Protein AF-A0AAJ2R2U8-F1 (afdb_monomer)

Secondary structure (DSSP, 8-state):
--TTTTSTTTSPPPSEEEEEE--EEEE--B-SSSS-PBPP--SEEEPP-GGGTGGGHHHHGGG-SEEEEEEESSHHHHTSSSSPP--EEEE---SS--SS-EE--TTHHHHHHHHHHH-S-SEEEEEE---TT-----SPP-

Solvent-accessible surface area (backbone atoms only — not comparable to full-atom values): 8022 Å² total; per-residue (Å²): 125,72,77,44,36,56,41,81,75,49,8,36,56,62,61,36,40,26,35,33,38,37,45,77,59,51,66,57,44,71,58,78,80,86,69,67,45,67,45,91,63,76,16,29,26,34,47,52,55,59,83,77,26,51,93,32,29,80,59,41,51,71,43,30,53,34,38,29,28,48,40,61,65,45,70,68,36,49,60,65,28,81,66,67,76,80,91,29,31,41,25,32,29,86,81,84,57,35,60,20,43,44,73,45,62,68,68,53,58,62,52,43,48,55,49,36,75,78,39,96,58,58,53,52,80,47,77,47,80,78,64,80,94,56,86,70,69,11,45,66,87,128

Nearest PDB structures (foldseek):
  7uma-assembly1_A  TM=8.648E-01  e=1.720E-14  Salmonella enterica subsp. enterica serovar Typhimurium

pLDDT: mean 88.62, std 12.3, range [35.59, 97.94]

Foldseek 3Di:
DAPCCQPFLFDAPDFAKWKWFQDEPEAFDQPPPPPLDTPQDAHKYFYDADPRCVVSRVVSLQQPGMKHAIDHPDPCSQPVYVVGDGDEIEGAHPPQEASHHHHDHPVVSVVSNVVCVVDPDRIDMDGDDDDPPDHDRNDDDD

Mean predicted aligned error: 5.0 Å

Organism: Delftia acidovorans (NCBI:txid80866)

Structure (mmCIF, N/CA/C/O backbone):
data_AF-A0AAJ2R2U8-F1
#
_entry.id   AF-A0AAJ2R2U8-F1
#
loop_
_atom_site.group_PDB
_atom_site.id
_atom_site.type_symbol
_atom_site.label_atom_id
_atom_site.label_alt_id
_atom_site.label_comp_id
_atom_site.label_asym_id
_atom_site.label_entity_id
_atom_site.label_seq_id
_atom_site.pdbx_PDB_ins_code
_atom_site.Cartn_x
_atom_site.Cartn_y
_atom_site.Cartn_z
_atom_site.occupancy
_atom_site.B_iso_or_equiv
_atom_site.auth_seq_id
_atom_site.auth_comp_id
_atom_site.auth_asym_id
_atom_site.auth_atom_id
_atom_site.pdbx_PDB_model_num
ATOM 1 N N . MET A 1 1 ? 1.611 -5.533 23.866 1.00 58.09 1 MET A N 1
ATOM 2 C CA . MET A 1 1 ? 2.020 -4.798 22.654 1.00 58.09 1 MET A CA 1
ATOM 3 C C . MET A 1 1 ? 3.210 -5.522 22.052 1.00 58.09 1 MET A C 1
ATOM 5 O O . MET A 1 1 ? 4.036 -5.972 22.840 1.00 58.09 1 MET A O 1
ATOM 9 N N . PRO A 1 2 ? 3.290 -5.696 20.724 1.00 65.38 2 PRO A N 1
ATOM 10 C CA . PRO A 1 2 ? 4.451 -6.325 20.105 1.00 65.38 2 PRO A CA 1
ATOM 11 C C . PRO A 1 2 ? 5.710 -5.541 20.437 1.00 65.38 2 PRO A C 1
ATOM 13 O O . PRO A 1 2 ? 5.714 -4.305 20.384 1.00 65.38 2 PRO A O 1
ATOM 16 N N . GLU A 1 3 ? 6.779 -6.265 20.737 1.00 68.06 3 GLU A N 1
ATOM 17 C CA . GLU A 1 3 ? 8.106 -5.679 20.850 1.00 68.06 3 GLU A CA 1
ATOM 18 C C . GLU A 1 3 ? 8.450 -4.954 19.536 1.00 68.06 3 GLU A C 1
ATOM 20 O O . GLU A 1 3 ? 8.083 -5.380 18.438 1.00 68.06 3 GLU A O 1
ATOM 25 N N . ASN A 1 4 ? 9.118 -3.808 19.649 1.00 79.38 4 ASN A N 1
ATOM 26 C CA . ASN A 1 4 ? 9.665 -3.038 18.529 1.00 79.38 4 ASN A CA 1
ATOM 27 C C . ASN A 1 4 ? 8.663 -2.368 17.568 1.00 79.38 4 ASN A C 1
ATOM 29 O O . ASN A 1 4 ? 9.104 -1.745 16.603 1.00 79.38 4 ASN A O 1
ATOM 33 N N . GLN A 1 5 ? 7.345 -2.370 17.824 1.00 83.19 5 GLN A N 1
ATOM 34 C CA . GLN A 1 5 ? 6.382 -1.665 16.951 1.00 83.19 5 GLN A CA 1
ATOM 35 C C . GLN A 1 5 ? 6.650 -0.151 16.812 1.00 83.19 5 GLN A C 1
ATOM 37 O O . GLN A 1 5 ? 6.202 0.470 15.852 1.00 83.19 5 GLN A O 1
ATOM 42 N N . CYS A 1 6 ? 7.398 0.457 17.737 1.00 88.38 6 CYS A N 1
ATOM 43 C CA . CYS A 1 6 ? 7.807 1.862 17.656 1.00 88.38 6 CYS A CA 1
ATOM 44 C C . CYS A 1 6 ? 9.257 2.071 17.206 1.00 88.38 6 CYS A C 1
ATOM 46 O O . CYS A 1 6 ? 9.687 3.212 17.066 1.00 88.38 6 CYS A O 1
ATOM 48 N N . ILE A 1 7 ? 9.993 0.998 16.914 1.00 85.56 7 ILE A N 1
ATOM 49 C CA . ILE A 1 7 ? 11.350 1.085 16.380 1.00 85.56 7 ILE A CA 1
ATOM 50 C C . ILE A 1 7 ? 11.267 1.117 14.857 1.00 85.56 7 ILE A C 1
ATOM 52 O O . ILE A 1 7 ? 10.665 0.250 14.214 1.00 85.56 7 ILE A O 1
ATOM 56 N N . LYS A 1 8 ? 11.863 2.154 14.270 1.00 81.44 8 LYS A N 1
ATOM 57 C CA . LYS A 1 8 ? 11.941 2.302 12.820 1.00 81.44 8 LYS A CA 1
ATOM 58 C C . LYS A 1 8 ? 12.658 1.089 12.214 1.00 81.44 8 LYS A C 1
ATOM 60 O O . LYS A 1 8 ? 13.633 0.592 12.767 1.00 81.44 8 LYS A O 1
ATOM 65 N N . ASP A 1 9 ? 12.124 0.599 11.101 1.00 78.50 9 ASP A N 1
ATOM 66 C CA . ASP A 1 9 ? 12.682 -0.502 10.312 1.00 78.50 9 ASP A CA 1
ATOM 67 C C . ASP A 1 9 ? 12.913 -1.835 11.057 1.00 78.50 9 ASP A C 1
ATOM 69 O O . ASP A 1 9 ? 13.541 -2.725 10.507 1.00 78.50 9 ASP A O 1
ATOM 73 N N . SER A 1 10 ? 12.395 -2.019 12.280 1.00 75.50 10 SER A N 1
ATOM 74 C CA . SER A 1 10 ? 12.725 -3.197 13.117 1.00 75.50 10 SER A CA 1
AT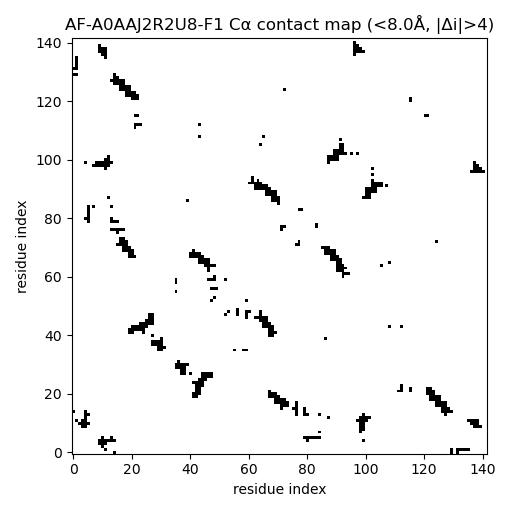OM 75 C C . SER A 1 10 ? 11.511 -3.951 13.659 1.00 75.50 10 SER A C 1
ATOM 77 O O . SER A 1 10 ? 11.652 -4.914 14.410 1.00 75.50 10 SER A O 1
ATOM 79 N N . GLY A 1 11 ? 10.301 -3.509 13.323 1.00 78.81 11 GLY A N 1
ATOM 80 C CA . GLY A 1 11 ? 9.097 -4.042 13.936 1.00 78.81 11 GLY A CA 1
ATOM 81 C C . GLY A 1 11 ? 7.861 -3.930 13.061 1.00 78.81 11 GLY A C 1
ATOM 82 O O . GLY A 1 11 ? 7.853 -3.208 12.050 1.00 78.81 11 GLY A O 1
ATOM 83 N N . PRO A 1 12 ? 6.798 -4.639 13.467 1.00 87.31 12 PRO A N 1
ATOM 84 C CA . PRO A 1 12 ? 5.543 -4.662 12.739 1.00 87.31 12 PRO A CA 1
ATOM 85 C C . PRO A 1 12 ? 4.902 -3.265 12.738 1.00 87.31 12 PRO A C 1
ATOM 87 O O . PRO A 1 12 ? 5.359 -2.358 13.439 1.00 87.31 12 PRO A O 1
ATOM 90 N N . ILE A 1 13 ? 3.858 -3.059 11.937 1.00 91.25 13 ILE A N 1
ATOM 91 C CA . ILE A 1 13 ? 3.095 -1.805 11.988 1.00 91.25 13 ILE A CA 1
ATOM 92 C C . ILE A 1 13 ? 2.516 -1.602 13.398 1.00 91.25 13 ILE A C 1
ATOM 94 O O . ILE A 1 13 ? 2.118 -2.597 14.013 1.00 91.25 13 ILE A O 1
ATOM 98 N N . PRO A 1 14 ? 2.449 -0.362 13.921 1.00 92.44 14 PRO A N 1
ATOM 99 C CA . PRO A 1 14 ? 1.773 -0.108 15.185 1.00 92.44 14 PRO A CA 1
ATOM 100 C C . PRO A 1 14 ? 0.337 -0.647 15.206 1.00 92.44 14 PRO A C 1
ATOM 102 O O . PRO A 1 14 ? -0.354 -0.675 14.187 1.00 92.44 14 PRO A O 1
ATOM 105 N N . GLU A 1 15 ? -0.120 -1.087 16.373 1.00 93.06 15 GLU A N 1
ATOM 106 C CA . GLU A 1 15 ? -1.540 -1.385 16.572 1.00 93.06 15 GLU A CA 1
ATOM 107 C C . GLU A 1 15 ? -2.391 -0.132 16.361 1.00 93.06 15 GLU A C 1
ATOM 109 O O . GLU A 1 15 ? -1.987 0.983 16.696 1.00 93.06 15 GLU A O 1
ATOM 114 N N . GLY A 1 16 ? -3.597 -0.321 15.827 1.00 95.38 16 GLY A N 1
ATOM 115 C CA . GLY A 1 16 ? -4.524 0.781 15.618 1.00 95.38 16 GLY A CA 1
ATOM 116 C C . GLY A 1 16 ? -5.470 0.574 14.448 1.00 95.38 16 GLY A C 1
ATOM 117 O O . GLY A 1 16 ? -5.718 -0.542 13.985 1.00 95.38 16 GLY A O 1
ATOM 118 N N . VAL A 1 17 ? -6.040 1.682 13.993 1.00 97.94 17 VAL A N 1
ATOM 119 C CA . VAL A 1 17 ? -7.058 1.735 12.952 1.00 97.94 17 VAL A CA 1
ATOM 120 C C . VAL A 1 17 ? -6.509 2.514 11.766 1.00 97.94 17 VAL A C 1
ATOM 122 O O . VAL A 1 17 ? -6.131 3.678 11.875 1.00 97.94 17 VAL A O 1
ATOM 125 N N . TYR A 1 18 ? -6.498 1.873 10.605 1.00 97.81 18 TYR A N 1
ATOM 126 C CA . TYR A 1 18 ? -5.950 2.406 9.367 1.00 97.81 18 TYR A CA 1
ATOM 127 C C . TYR A 1 18 ? -7.029 2.530 8.300 1.00 97.81 18 TYR A C 1
ATOM 129 O O . TYR A 1 18 ? -7.968 1.739 8.228 1.00 97.81 18 TYR A O 1
ATOM 137 N N . LYS A 1 19 ? -6.880 3.526 7.434 1.00 96.88 19 LYS A N 1
ATOM 138 C CA . LYS A 1 19 ? -7.690 3.742 6.245 1.00 96.88 19 LYS A CA 1
ATOM 139 C C . LYS A 1 19 ? -6.882 3.354 5.014 1.00 96.88 19 LYS A C 1
ATOM 141 O O . LYS A 1 19 ? -5.768 3.837 4.807 1.00 96.88 19 LYS A O 1
ATOM 146 N N . VAL A 1 20 ? -7.483 2.526 4.169 1.00 96.38 20 VAL A N 1
ATOM 147 C CA . VAL A 1 20 ? -6.900 2.108 2.893 1.00 96.38 20 VAL A CA 1
ATOM 148 C C . VAL A 1 20 ? -7.831 2.538 1.775 1.00 96.38 20 VAL A C 1
ATOM 150 O O . VAL A 1 20 ? -8.970 2.077 1.693 1.00 96.38 20 VAL A O 1
ATOM 153 N N . LEU A 1 21 ? -7.352 3.444 0.926 1.00 94.62 21 LEU A N 1
ATOM 154 C CA . LEU A 1 21 ? -8.077 3.874 -0.263 1.00 94.62 21 LEU A CA 1
ATOM 155 C C . LEU A 1 21 ? -8.075 2.728 -1.289 1.00 94.62 21 LEU A C 1
ATOM 157 O O . LEU A 1 21 ? -7.017 2.212 -1.639 1.00 94.62 21 LEU A O 1
ATOM 161 N N . VAL A 1 22 ? -9.254 2.336 -1.772 1.00 92.81 22 VAL A N 1
ATOM 162 C CA . VAL A 1 22 ? -9.429 1.230 -2.734 1.00 92.81 22 VAL A CA 1
ATOM 163 C C . VAL A 1 22 ? -9.437 1.690 -4.186 1.00 92.81 22 VAL A C 1
ATOM 165 O O . VAL A 1 22 ? -9.454 0.870 -5.100 1.00 92.81 22 VAL A O 1
ATOM 168 N N . THR A 1 23 ? -9.430 3.004 -4.408 1.00 91.25 23 THR A N 1
ATOM 169 C CA . THR A 1 23 ? -9.355 3.597 -5.740 1.00 91.25 23 THR A CA 1
ATOM 170 C C . THR A 1 23 ? -8.072 3.172 -6.440 1.00 91.25 23 THR A C 1
ATOM 172 O O . THR A 1 23 ? -6.976 3.351 -5.908 1.00 91.25 23 THR A O 1
ATOM 175 N N . ASP A 1 24 ? -8.228 2.648 -7.650 1.00 91.69 24 ASP A N 1
ATOM 176 C CA . ASP A 1 24 ? -7.130 2.339 -8.555 1.00 91.69 24 ASP A CA 1
ATOM 177 C C . ASP A 1 24 ? -6.437 3.628 -9.013 1.00 91.69 24 ASP A C 1
ATOM 179 O O . ASP A 1 24 ? -7.089 4.572 -9.466 1.00 91.69 24 ASP A O 1
ATOM 183 N N . ARG A 1 25 ? -5.116 3.685 -8.863 1.00 93.88 25 ARG A N 1
ATOM 184 C CA . ARG A 1 25 ? -4.273 4.819 -9.259 1.00 93.88 25 ARG A CA 1
ATOM 185 C C . ARG A 1 25 ? -3.216 4.427 -10.293 1.00 93.88 25 ARG A C 1
ATOM 187 O O . ARG A 1 25 ? -2.266 5.179 -10.499 1.00 93.88 25 ARG A O 1
ATOM 194 N N . GLY A 1 26 ? -3.388 3.281 -10.952 1.00 94.81 26 GLY A N 1
ATOM 195 C CA . GLY A 1 26 ? -2.494 2.814 -12.005 1.00 94.81 26 GLY A CA 1
ATOM 196 C C . GLY A 1 26 ? -1.124 2.382 -11.479 1.00 94.81 26 GLY A C 1
ATOM 197 O O . GLY A 1 26 ? -0.999 1.859 -10.372 1.00 94.81 26 GLY A O 1
ATOM 198 N N . ALA A 1 27 ? -0.088 2.564 -12.295 1.00 97.12 27 ALA A N 1
ATOM 199 C CA . ALA A 1 27 ? 1.264 2.136 -11.957 1.00 97.12 27 ALA A CA 1
ATOM 200 C C . ALA A 1 27 ? 1.907 3.020 -10.872 1.00 97.12 27 ALA A C 1
ATOM 202 O O . ALA A 1 27 ? 1.817 4.251 -10.906 1.00 97.12 27 ALA A O 1
ATOM 203 N N . ALA A 1 28 ? 2.598 2.384 -9.926 1.00 97.38 28 ALA A N 1
ATOM 204 C CA . ALA A 1 28 ? 3.559 3.052 -9.062 1.00 97.38 28 ALA A CA 1
ATOM 205 C C . ALA A 1 28 ? 4.707 3.627 -9.908 1.00 97.38 28 ALA A C 1
ATOM 207 O O . ALA A 1 28 ? 5.046 3.084 -10.959 1.00 97.38 28 ALA A O 1
ATOM 208 N N . LYS A 1 29 ? 5.287 4.738 -9.454 1.00 95.75 29 LYS A N 1
ATOM 209 C CA . LYS A 1 29 ? 6.342 5.464 -10.169 1.00 95.75 29 LYS A CA 1
ATOM 210 C C . LYS A 1 29 ? 7.640 5.418 -9.378 1.00 95.75 29 LYS A C 1
ATOM 212 O O . LYS A 1 29 ? 7.589 5.367 -8.152 1.00 95.75 29 LYS A O 1
ATOM 217 N N . ASP A 1 30 ? 8.768 5.454 -10.075 1.00 94.62 30 ASP A N 1
ATOM 218 C CA . ASP A 1 30 ? 10.069 5.735 -9.465 1.00 94.62 30 ASP A CA 1
ATOM 219 C C . ASP A 1 30 ? 10.044 7.144 -8.838 1.00 94.62 30 ASP A C 1
ATOM 221 O O . ASP A 1 30 ? 9.411 8.057 -9.373 1.00 94.62 30 ASP A O 1
ATOM 225 N N . ASP A 1 31 ? 10.671 7.324 -7.677 1.00 94.75 31 ASP A N 1
ATOM 226 C CA . ASP A 1 31 ? 10.851 8.633 -7.042 1.00 94.75 31 ASP A CA 1
ATOM 227 C C . ASP A 1 31 ? 11.907 9.508 -7.737 1.00 94.75 31 ASP A C 1
ATOM 229 O O . ASP A 1 31 ? 12.011 10.694 -7.425 1.00 94.75 31 ASP A O 1
ATOM 233 N N . GLY A 1 32 ? 12.653 8.949 -8.693 1.00 92.69 32 GLY A N 1
ATOM 234 C CA . GLY A 1 32 ? 13.665 9.660 -9.467 1.00 92.69 32 GLY A CA 1
ATOM 235 C C . GLY A 1 32 ? 14.970 9.879 -8.705 1.00 92.69 32 GLY A C 1
ATOM 236 O O . GLY A 1 32 ? 15.858 10.562 -9.206 1.00 92.69 32 GLY A O 1
ATOM 237 N N . ALA A 1 33 ? 15.132 9.288 -7.517 1.00 93.44 33 ALA A N 1
ATOM 238 C CA . ALA A 1 33 ? 16.340 9.422 -6.707 1.00 93.44 33 ALA A CA 1
ATOM 239 C C . ALA A 1 33 ? 17.481 8.490 -7.156 1.00 93.44 33 ALA A C 1
ATOM 241 O O . ALA A 1 33 ? 18.500 8.408 -6.471 1.00 93.44 33 ALA A O 1
ATOM 242 N N . GLY A 1 34 ? 17.305 7.738 -8.250 1.00 91.62 34 GLY A N 1
ATOM 243 C CA . GLY A 1 34 ? 18.319 6.824 -8.789 1.00 91.62 34 GLY A CA 1
ATOM 244 C C . GLY A 1 34 ? 18.593 5.597 -7.912 1.00 91.62 34 GLY A C 1
ATOM 245 O O . GLY A 1 34 ? 19.641 4.972 -8.038 1.00 91.62 34 GLY A O 1
ATOM 246 N N . ARG A 1 35 ? 17.673 5.260 -6.996 1.00 94.06 35 ARG A N 1
ATOM 247 C CA . ARG A 1 35 ? 17.814 4.156 -6.022 1.00 94.06 35 ARG A CA 1
ATOM 248 C C . ARG A 1 35 ? 16.719 3.096 -6.142 1.00 94.06 35 ARG A C 1
ATOM 250 O O . ARG A 1 35 ? 16.544 2.301 -5.226 1.00 94.06 35 ARG A O 1
ATOM 257 N N . CYS A 1 36 ? 15.963 3.106 -7.242 1.00 94.56 36 CYS A N 1
ATOM 258 C CA . CYS A 1 36 ? 14.821 2.215 -7.450 1.00 94.56 36 CYS A CA 1
ATOM 259 C C . CYS A 1 36 ? 13.769 2.299 -6.334 1.00 94.56 36 CYS A C 1
ATOM 261 O O . CYS A 1 36 ? 13.067 1.329 -6.036 1.00 94.56 36 CYS A O 1
ATOM 263 N N . ASN A 1 37 ? 13.635 3.467 -5.715 1.00 94.50 37 ASN A N 1
ATOM 264 C CA . ASN A 1 37 ? 12.593 3.717 -4.740 1.00 94.50 37 ASN A CA 1
ATOM 265 C C . ASN A 1 37 ? 11.301 4.050 -5.477 1.00 94.50 37 ASN A C 1
ATOM 267 O O . ASN A 1 37 ? 11.280 4.852 -6.402 1.00 94.50 37 ASN A O 1
ATOM 271 N N . LEU A 1 38 ? 10.193 3.466 -5.039 1.00 95.38 38 LEU A N 1
ATOM 272 C CA . LEU A 1 38 ? 8.888 3.853 -5.554 1.00 95.38 38 LEU A CA 1
ATOM 273 C C . LEU A 1 38 ? 8.382 5.081 -4.790 1.00 95.38 38 LEU A C 1
ATOM 275 O O . LEU A 1 38 ? 8.301 5.040 -3.559 1.00 95.38 38 LEU A O 1
ATOM 279 N N . SER A 1 39 ? 7.955 6.130 -5.498 1.00 95.75 39 SER A N 1
ATOM 280 C CA . SER A 1 39 ? 7.389 7.334 -4.881 1.00 95.75 39 SER A CA 1
ATOM 281 C C . SER A 1 39 ? 6.190 6.971 -3.995 1.00 95.75 39 SER A C 1
ATOM 283 O O . SER A 1 39 ? 5.426 6.059 -4.341 1.00 95.75 39 SER A O 1
ATOM 285 N N . PRO A 1 40 ? 5.962 7.670 -2.869 1.00 94.94 40 PRO A N 1
ATOM 286 C CA . PRO A 1 40 ? 4.793 7.411 -2.043 1.00 94.94 40 PRO A CA 1
ATOM 287 C C . PRO A 1 40 ? 3.486 7.634 -2.818 1.00 94.94 40 PRO A C 1
ATOM 289 O O . PRO A 1 40 ? 3.331 8.640 -3.504 1.00 94.94 40 PRO A O 1
ATOM 292 N N . GLY A 1 41 ? 2.520 6.724 -2.680 1.00 94.12 41 GLY A N 1
ATOM 293 C CA . GLY A 1 41 ? 1.233 6.818 -3.376 1.00 94.12 41 GLY A CA 1
ATOM 294 C C . GLY A 1 41 ? 0.094 6.234 -2.552 1.00 94.12 41 GLY A C 1
ATOM 295 O O . GLY A 1 41 ? 0.265 5.194 -1.925 1.00 94.12 41 GLY A O 1
ATOM 296 N N . TRP A 1 42 ? -1.061 6.906 -2.529 1.00 93.75 42 TRP A N 1
ATOM 297 C CA . TRP A 1 42 ? -2.270 6.410 -1.860 1.00 93.75 42 TRP A CA 1
ATOM 298 C C . TRP A 1 42 ? -3.288 5.902 -2.876 1.00 93.75 42 TRP A C 1
ATOM 300 O O . TRP A 1 42 ? -3.372 6.429 -3.982 1.00 93.75 42 TRP A O 1
ATOM 310 N N . GLY A 1 43 ? -4.071 4.895 -2.495 1.00 93.75 43 GLY A N 1
ATOM 311 C CA . GLY A 1 43 ? -4.853 4.089 -3.431 1.00 93.75 43 GLY A CA 1
ATOM 312 C C . GLY A 1 43 ? -4.148 2.788 -3.788 1.00 93.75 43 GLY A C 1
ATOM 313 O O . GLY A 1 43 ? -3.029 2.525 -3.343 1.00 93.75 43 GLY A O 1
ATOM 314 N N . VAL A 1 44 ? -4.821 1.980 -4.598 1.00 95.50 44 VAL A N 1
ATOM 315 C CA . VAL A 1 44 ? -4.278 0.731 -5.125 1.00 95.50 44 VAL A CA 1
ATOM 316 C C . VAL A 1 44 ? -3.403 1.052 -6.329 1.00 95.50 44 VAL A C 1
ATOM 318 O O . VAL A 1 44 ? -3.852 1.716 -7.262 1.00 95.50 44 VAL A O 1
ATOM 321 N N . GLN A 1 45 ? -2.164 0.573 -6.315 1.00 97.44 45 GLN A N 1
ATOM 322 C CA . GLN A 1 45 ? -1.216 0.741 -7.40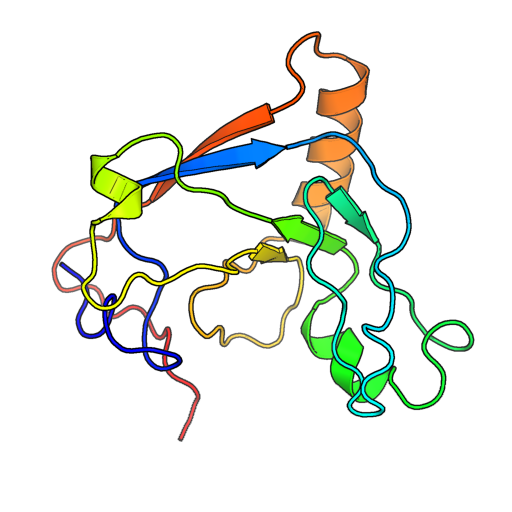8 1.00 97.44 45 GLN A CA 1
ATOM 323 C C . GLN A 1 45 ? -0.667 -0.604 -7.865 1.00 97.44 45 GLN A C 1
ATOM 325 O O . GLN A 1 45 ? -0.432 -1.495 -7.050 1.00 97.44 45 GLN A O 1
ATOM 330 N N . THR A 1 46 ? -0.417 -0.718 -9.164 1.00 97.62 46 THR A N 1
ATOM 331 C CA . THR A 1 46 ? 0.331 -1.833 -9.749 1.00 97.62 46 THR A CA 1
ATOM 332 C C . THR A 1 46 ? 1.824 -1.525 -9.692 1.00 97.62 46 THR A C 1
ATOM 334 O O . THR A 1 46 ? 2.241 -0.405 -9.985 1.00 97.62 46 THR A O 1
ATOM 337 N N . ILE A 1 47 ? 2.637 -2.505 -9.325 1.00 97.69 47 ILE A N 1
ATOM 338 C CA . ILE A 1 47 ? 4.095 -2.409 -9.362 1.00 97.69 47 ILE A CA 1
ATOM 339 C C . ILE A 1 47 ? 4.554 -2.709 -10.795 1.00 97.69 47 ILE A C 1
ATOM 341 O O . ILE A 1 47 ? 4.211 -3.777 -11.306 1.00 97.69 47 ILE A O 1
ATOM 345 N N . PRO A 1 48 ? 5.286 -1.805 -11.475 1.00 97.38 48 PRO A N 1
ATOM 346 C CA . PRO A 1 48 ? 5.828 -2.103 -12.799 1.00 97.38 48 PRO A CA 1
ATOM 347 C C . PRO A 1 48 ? 6.785 -3.296 -12.741 1.00 97.38 48 PRO A C 1
ATOM 349 O O . PRO A 1 48 ? 7.510 -3.436 -11.759 1.00 97.38 48 PRO A O 1
ATOM 352 N N . ARG A 1 49 ? 6.799 -4.127 -13.791 1.00 95.81 49 ARG A N 1
ATOM 353 C CA . ARG A 1 49 ? 7.643 -5.330 -13.899 1.00 95.81 49 ARG A CA 1
ATOM 354 C C . ARG A 1 49 ? 8.310 -5.446 -15.271 1.00 95.81 49 ARG A C 1
ATOM 356 O O . ARG A 1 49 ? 7.857 -4.832 -16.241 1.00 95.81 49 ARG A O 1
ATOM 363 N N . GLY A 1 50 ? 9.355 -6.262 -15.363 1.00 94.56 50 GLY A N 1
ATOM 364 C CA . GLY A 1 50 ? 10.055 -6.588 -16.606 1.00 94.56 50 GLY A CA 1
ATOM 365 C C . GLY A 1 50 ? 10.615 -5.340 -17.285 1.00 94.56 50 GLY A C 1
ATOM 366 O O . GLY A 1 50 ? 11.263 -4.515 -16.646 1.00 94.56 50 GLY A O 1
ATOM 367 N N . ALA A 1 51 ? 10.324 -5.159 -18.575 1.00 94.88 51 ALA A N 1
ATOM 368 C CA . ALA A 1 51 ? 10.794 -3.999 -19.336 1.00 94.88 51 ALA A CA 1
ATOM 369 C C . ALA A 1 51 ? 10.367 -2.652 -18.719 1.00 94.88 51 ALA A C 1
ATOM 371 O O . ALA A 1 51 ? 11.133 -1.695 -18.765 1.00 94.88 51 ALA A O 1
ATOM 372 N N . SER A 1 52 ? 9.184 -2.577 -18.095 1.00 93.88 52 SER A N 1
ATOM 373 C CA . SER A 1 52 ? 8.716 -1.356 -17.422 1.00 93.88 52 SER A CA 1
ATOM 374 C C . SER A 1 52 ? 9.432 -1.071 -16.100 1.00 93.88 52 SER A C 1
ATOM 376 O O . SER A 1 52 ? 9.381 0.061 -15.629 1.00 93.88 52 SER A O 1
ATOM 378 N N . ALA A 1 53 ? 10.065 -2.077 -15.490 1.00 94.81 53 ALA A N 1
ATOM 379 C CA . ALA A 1 53 ? 10.894 -1.910 -14.298 1.00 94.81 53 ALA A CA 1
ATOM 380 C C . ALA A 1 53 ? 12.375 -1.686 -14.632 1.00 94.81 53 ALA A C 1
ATOM 382 O O . ALA A 1 53 ? 13.096 -1.077 -13.844 1.00 94.81 53 ALA A O 1
ATOM 383 N N . GLY A 1 54 ? 12.837 -2.165 -15.790 1.00 95.25 54 GLY A N 1
ATOM 384 C CA . GLY A 1 54 ? 14.227 -2.033 -16.214 1.00 95.25 54 GLY A CA 1
ATOM 385 C C . GLY A 1 54 ? 15.192 -2.602 -15.171 1.00 95.25 54 GLY A C 1
ATOM 386 O O . GLY A 1 54 ? 14.995 -3.704 -14.658 1.00 95.25 54 GLY A O 1
ATOM 387 N N . SER A 1 55 ? 16.221 -1.831 -14.817 1.00 95.38 55 SER A N 1
ATOM 388 C CA . SER A 1 55 ? 17.200 -2.207 -13.786 1.00 95.38 55 SER A CA 1
ATOM 389 C C . SER A 1 55 ? 16.607 -2.311 -12.375 1.00 95.38 55 SER A C 1
ATOM 391 O O . SER A 1 55 ? 17.208 -2.941 -11.506 1.00 95.38 55 SER A O 1
ATOM 393 N N . CYS A 1 56 ? 15.421 -1.745 -12.139 1.00 96.56 56 CYS A N 1
ATOM 394 C CA . CYS A 1 56 ? 14.759 -1.774 -10.840 1.00 96.56 56 CYS A CA 1
ATOM 395 C C . CYS A 1 56 ? 13.939 -3.043 -10.584 1.00 96.56 56 CYS A C 1
ATOM 397 O O . CYS A 1 56 ? 13.42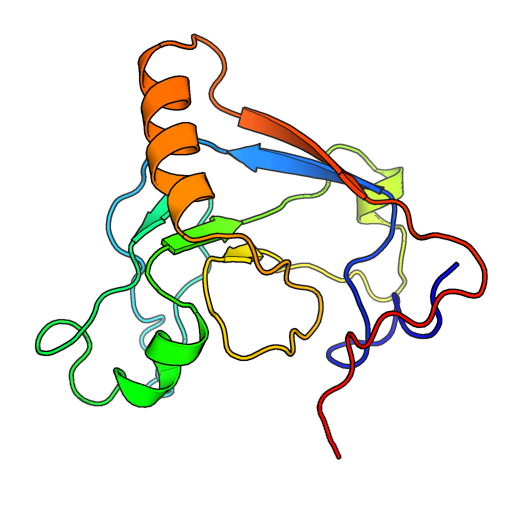9 -3.209 -9.477 1.00 96.56 56 CYS A O 1
ATOM 399 N N . GLU A 1 57 ? 13.847 -3.966 -11.549 1.00 95.56 57 GLU A N 1
ATOM 400 C CA . GLU A 1 57 ? 13.060 -5.203 -11.439 1.00 95.56 57 GLU A CA 1
ATOM 401 C C . GLU A 1 57 ? 13.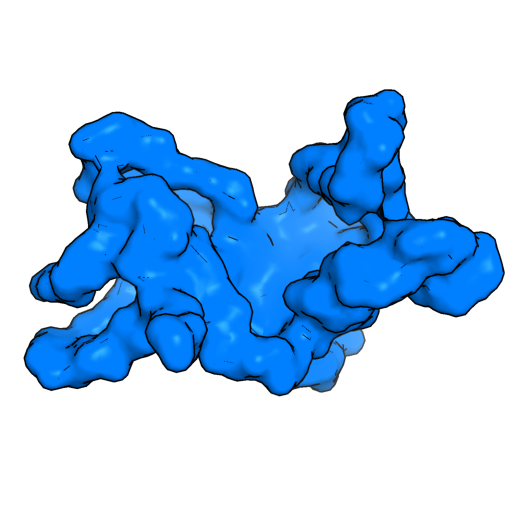376 -5.996 -10.164 1.00 95.56 57 GLU A C 1
ATOM 403 O O . GLU A 1 57 ? 12.462 -6.360 -9.426 1.00 95.56 57 GLU A O 1
ATOM 408 N N . ALA A 1 58 ? 14.657 -6.213 -9.853 1.00 93.81 58 ALA A N 1
ATOM 409 C CA . ALA A 1 58 ? 15.061 -6.972 -8.668 1.00 93.81 58 ALA A CA 1
ATOM 410 C C . ALA A 1 58 ? 14.616 -6.304 -7.351 1.00 93.81 58 ALA A C 1
ATOM 412 O O . ALA A 1 58 ? 14.286 -6.984 -6.380 1.00 93.81 58 ALA A O 1
ATOM 413 N N . TYR A 1 59 ? 14.557 -4.970 -7.321 1.00 93.25 59 TYR A N 1
ATOM 414 C CA . TYR A 1 59 ? 14.111 -4.207 -6.155 1.00 93.25 59 TYR A CA 1
ATOM 415 C C . TYR A 1 59 ? 12.587 -4.190 -6.052 1.00 93.25 59 TYR A C 1
ATOM 417 O O . TYR A 1 59 ? 12.029 -4.431 -4.979 1.00 93.25 59 TYR A O 1
ATOM 425 N N . TRP A 1 60 ? 11.902 -3.933 -7.166 1.00 95.50 60 TRP A N 1
ATOM 426 C CA . TRP A 1 60 ? 10.444 -3.835 -7.223 1.00 95.50 60 TRP A CA 1
ATOM 427 C C . TRP A 1 60 ? 9.766 -5.195 -7.074 1.00 95.50 60 TRP A C 1
ATOM 429 O O . TRP A 1 60 ? 8.661 -5.265 -6.540 1.00 95.50 60 TRP A O 1
ATOM 439 N N . ALA A 1 61 ? 10.464 -6.287 -7.394 1.00 93.62 61 ALA A N 1
ATOM 440 C CA . ALA A 1 61 ? 10.010 -7.642 -7.108 1.00 93.62 61 ALA A CA 1
ATOM 441 C C . ALA A 1 61 ? 9.682 -7.876 -5.626 1.00 93.62 61 ALA A C 1
ATOM 443 O O . ALA A 1 61 ? 8.731 -8.594 -5.315 1.00 93.62 61 ALA A O 1
ATOM 444 N N . ASN A 1 62 ? 10.387 -7.194 -4.717 1.00 92.19 62 ASN A N 1
ATOM 445 C CA . ASN A 1 62 ? 10.148 -7.272 -3.275 1.00 92.19 62 ASN A CA 1
ATOM 446 C C . ASN A 1 62 ? 8.835 -6.611 -2.823 1.00 92.19 62 ASN A C 1
ATOM 448 O O . ASN A 1 62 ? 8.496 -6.688 -1.641 1.00 92.19 62 ASN A O 1
ATOM 452 N N . TRP A 1 63 ? 8.110 -5.948 -3.724 1.00 94.00 63 TRP A N 1
ATOM 453 C CA . TRP A 1 63 ? 6.771 -5.409 -3.481 1.00 94.00 63 TRP A CA 1
ATOM 454 C C . TRP A 1 63 ? 5.661 -6.312 -4.028 1.00 94.00 63 TRP A C 1
ATOM 456 O O . TRP A 1 63 ? 4.499 -6.056 -3.746 1.00 94.00 63 TRP A O 1
ATOM 466 N N . GLY A 1 64 ? 5.986 -7.359 -4.791 1.00 94.69 64 GLY A N 1
ATOM 467 C CA . GLY A 1 64 ? 4.983 -8.171 -5.477 1.00 94.69 64 GLY A CA 1
ATOM 468 C C . GLY A 1 64 ? 4.517 -7.517 -6.779 1.00 94.69 64 GLY A C 1
ATOM 469 O O . GLY A 1 64 ? 5.332 -7.045 -7.578 1.00 94.69 64 GLY A O 1
ATOM 470 N N . GLN A 1 65 ? 3.211 -7.541 -7.024 1.00 96.75 65 GLN A N 1
ATOM 471 C CA . GLN A 1 65 ? 2.562 -6.973 -8.209 1.00 96.75 65 GLN A CA 1
ATOM 472 C C . GLN A 1 65 ? 1.696 -5.757 -7.879 1.00 96.75 65 GLN A C 1
ATOM 474 O O . GLN A 1 65 ? 1.395 -4.955 -8.763 1.00 96.75 65 GLN A O 1
ATOM 479 N N . ASN A 1 66 ? 1.282 -5.600 -6.626 1.00 97.75 66 ASN A N 1
ATOM 480 C CA . ASN A 1 66 ? 0.342 -4.583 -6.199 1.00 97.75 66 ASN A CA 1
ATOM 481 C C . ASN A 1 66 ? 0.701 -4.050 -4.812 1.00 97.75 66 ASN A C 1
ATOM 483 O O . ASN A 1 66 ? 1.191 -4.771 -3.947 1.00 97.75 66 ASN A O 1
ATOM 487 N N . ARG A 1 67 ? 0.372 -2.780 -4.571 1.00 97.25 67 ARG A N 1
ATOM 488 C CA . ARG A 1 67 ? 0.449 -2.175 -3.240 1.00 97.25 67 ARG A CA 1
ATOM 489 C C . ARG A 1 67 ? -0.723 -1.241 -2.970 1.00 97.25 67 ARG A C 1
ATOM 491 O O . ARG A 1 67 ? -1.284 -0.658 -3.896 1.00 97.25 67 ARG A O 1
ATOM 498 N N . ALA A 1 68 ? -1.056 -1.051 -1.700 1.00 97.19 68 ALA A N 1
ATOM 499 C CA . ALA A 1 68 ? -1.996 -0.033 -1.248 1.00 97.19 68 ALA A CA 1
ATOM 500 C C . ALA A 1 68 ? -1.533 0.573 0.076 1.00 97.19 68 ALA A C 1
ATOM 502 O O . ALA A 1 68 ? -1.313 -0.140 1.053 1.00 97.19 68 ALA A O 1
ATOM 503 N N . ARG A 1 69 ? -1.376 1.897 0.111 1.00 96.81 69 ARG A N 1
ATOM 504 C CA . ARG A 1 69 ? -0.884 2.598 1.302 1.00 96.81 69 ARG A CA 1
ATOM 505 C C . ARG A 1 69 ? -1.925 2.630 2.417 1.00 96.81 69 ARG A C 1
ATOM 507 O O . ARG A 1 69 ? -3.109 2.873 2.168 1.00 96.81 69 ARG A O 1
ATOM 514 N N . MET A 1 70 ? -1.449 2.428 3.638 1.00 97.00 70 MET A N 1
ATOM 515 C CA . MET A 1 70 ? -2.217 2.516 4.871 1.00 97.00 70 MET A CA 1
ATOM 516 C C . MET A 1 70 ? -1.929 3.849 5.556 1.00 97.00 70 MET A C 1
ATOM 518 O O . MET A 1 70 ? -0.775 4.177 5.828 1.00 97.00 70 MET A O 1
ATOM 522 N N . GLU A 1 71 ? -2.983 4.600 5.856 1.00 96.62 71 GLU A N 1
ATOM 523 C CA . GLU A 1 71 ? -2.903 5.857 6.604 1.00 96.62 71 GLU A CA 1
ATOM 524 C C . GLU A 1 71 ? -3.640 5.715 7.939 1.00 96.62 71 GLU A C 1
ATOM 526 O O . GLU A 1 71 ? -4.699 5.086 7.956 1.00 96.62 71 GLU A O 1
ATOM 531 N N . PRO A 1 72 ? -3.142 6.268 9.057 1.00 97.00 72 PRO A N 1
ATOM 532 C CA . PRO A 1 72 ? -3.883 6.281 10.317 1.00 97.00 72 PRO A CA 1
ATOM 533 C C . PRO A 1 72 ? -5.291 6.870 10.135 1.00 97.00 72 PRO A C 1
ATOM 535 O O . PRO A 1 72 ? -5.463 7.926 9.525 1.00 97.00 72 PRO A O 1
ATOM 538 N N . ALA A 1 73 ? -6.312 6.182 10.645 1.00 97.31 73 ALA A N 1
ATOM 539 C CA . ALA A 1 73 ? -7.707 6.608 10.532 1.00 97.31 73 ALA A CA 1
ATOM 540 C C . ALA A 1 73 ? -8.140 7.550 11.664 1.00 97.31 73 ALA A C 1
ATOM 542 O O . ALA A 1 73 ? -9.150 8.239 11.520 1.00 97.31 73 ALA A O 1
ATOM 543 N N . ASP A 1 74 ? -7.384 7.587 12.762 1.00 97.19 74 ASP A N 1
ATOM 544 C CA . ASP A 1 74 ? -7.640 8.416 13.934 1.00 97.19 74 ASP A CA 1
ATOM 545 C C . ASP A 1 74 ? -6.337 8.960 14.550 1.00 97.19 74 ASP A C 1
ATOM 547 O O . ASP A 1 74 ? -5.218 8.568 14.196 1.00 97.19 74 ASP A O 1
ATOM 551 N N . THR A 1 75 ? -6.488 9.914 15.473 1.00 96.19 75 THR A N 1
ATOM 552 C CA . THR A 1 75 ? -5.353 10.538 16.163 1.00 96.19 75 THR A CA 1
ATOM 553 C C . THR A 1 75 ? -4.591 9.535 17.018 1.00 96.19 75 THR A C 1
ATOM 555 O O . THR A 1 75 ? -3.367 9.606 17.035 1.00 96.19 75 THR A O 1
ATOM 558 N N . GLN A 1 76 ? -5.281 8.600 17.678 1.00 95.62 76 GLN A N 1
ATOM 559 C CA . GLN A 1 76 ? -4.660 7.605 18.554 1.00 95.62 76 GLN A CA 1
ATOM 560 C C . GLN A 1 76 ? -3.664 6.731 17.783 1.00 95.62 76 GLN A C 1
ATOM 562 O O . GLN A 1 76 ? -2.524 6.579 18.206 1.00 95.62 76 GLN A O 1
ATOM 567 N N . THR A 1 77 ? -4.059 6.239 16.612 1.00 95.88 77 THR A N 1
ATOM 568 C CA . THR A 1 77 ? -3.210 5.451 15.713 1.00 95.88 77 THR A CA 1
ATOM 569 C C . THR A 1 77 ? -2.066 6.295 15.161 1.00 95.88 77 THR A C 1
ATOM 571 O O . THR A 1 77 ? -0.930 5.833 15.074 1.00 95.88 77 THR A O 1
ATOM 574 N N . ARG A 1 78 ? -2.333 7.563 14.816 1.00 95.25 78 ARG A N 1
ATOM 575 C CA . ARG A 1 78 ? -1.315 8.481 14.282 1.00 95.25 78 ARG A CA 1
ATOM 576 C C . ARG A 1 78 ? -0.183 8.749 15.275 1.00 95.25 78 ARG A C 1
ATOM 578 O O . ARG A 1 78 ? 0.956 8.900 14.847 1.00 95.25 78 ARG A O 1
ATOM 585 N N . ILE A 1 79 ? -0.494 8.830 16.568 1.00 94.25 79 ILE A N 1
ATOM 586 C CA . ILE A 1 79 ? 0.477 9.150 17.629 1.00 94.25 79 ILE A CA 1
ATOM 587 C C . ILE A 1 79 ? 0.897 7.928 18.455 1.00 94.25 79 ILE A C 1
ATOM 589 O O . ILE A 1 79 ? 1.553 8.090 19.479 1.00 94.25 79 ILE A O 1
ATOM 593 N N . ALA A 1 80 ? 0.546 6.713 18.021 1.00 92.38 80 ALA A N 1
ATOM 594 C CA . ALA A 1 80 ? 0.808 5.477 18.763 1.00 92.38 80 ALA A CA 1
ATOM 595 C C . ALA A 1 80 ? 2.302 5.237 19.057 1.00 92.38 80 ALA A C 1
ATOM 597 O O . ALA A 1 80 ? 2.637 4.530 20.004 1.00 92.38 80 ALA A O 1
ATOM 598 N N . CYS A 1 81 ? 3.196 5.837 18.265 1.00 91.69 81 CYS A N 1
ATOM 599 C CA . CYS A 1 81 ? 4.641 5.774 18.448 1.00 91.69 81 CYS A CA 1
ATOM 600 C C . CYS A 1 81 ? 5.278 7.164 18.409 1.00 91.69 81 CYS A C 1
ATOM 602 O O . CYS A 1 81 ? 4.829 8.044 17.673 1.00 91.69 81 CYS A O 1
ATOM 604 N N . ASN A 1 82 ? 6.370 7.321 19.161 1.00 89.75 82 ASN A N 1
ATOM 605 C CA 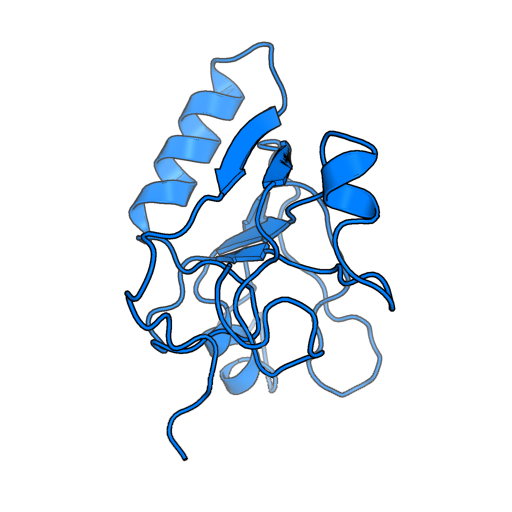. ASN A 1 82 ? 7.232 8.496 19.137 1.00 89.75 82 ASN A CA 1
ATOM 606 C C . ASN A 1 82 ? 8.698 8.050 18.945 1.00 89.75 82 ASN A C 1
ATOM 608 O O . ASN A 1 82 ? 9.213 7.354 19.821 1.00 89.75 82 ASN A O 1
ATOM 612 N N . PRO A 1 83 ? 9.370 8.411 17.835 1.00 89.56 83 PRO A N 1
ATOM 613 C CA . PRO A 1 83 ? 8.862 9.201 16.709 1.00 89.56 83 PRO A CA 1
ATOM 614 C C . PRO A 1 83 ? 7.727 8.500 15.942 1.00 89.56 83 PRO A C 1
ATOM 616 O O . PRO A 1 83 ? 7.617 7.272 15.938 1.00 89.56 83 PRO A O 1
ATOM 619 N N . VAL A 1 84 ? 6.881 9.295 15.277 1.00 91.50 84 VAL A N 1
ATOM 620 C CA . VAL A 1 84 ? 5.760 8.785 14.470 1.00 91.50 84 VAL A CA 1
ATOM 621 C C . VAL A 1 84 ? 6.289 7.905 13.338 1.00 91.50 84 VAL A C 1
ATOM 623 O O . VAL A 1 84 ? 7.152 8.321 12.563 1.00 91.50 84 VAL A O 1
ATOM 626 N N . ARG A 1 85 ? 5.728 6.699 13.201 1.00 91.12 85 ARG A N 1
ATOM 627 C CA . ARG A 1 85 ? 5.985 5.812 12.060 1.00 91.12 85 ARG A CA 1
ATOM 628 C C . ARG A 1 85 ? 4.878 5.950 11.016 1.00 91.12 85 ARG A C 1
ATOM 630 O O . ARG A 1 85 ? 3.705 6.080 11.351 1.00 91.12 85 ARG A O 1
ATOM 637 N N . SER A 1 86 ? 5.254 5.913 9.742 1.00 91.31 86 SER A N 1
ATOM 638 C CA . SER A 1 86 ? 4.335 6.021 8.605 1.00 91.31 86 SER A CA 1
ATOM 639 C C . SER A 1 86 ? 4.925 5.336 7.368 1.00 91.31 86 SER A C 1
ATOM 641 O O . SER A 1 86 ? 5.993 4.731 7.445 1.00 91.31 86 SER A O 1
ATOM 643 N N . GLY A 1 87 ? 4.238 5.430 6.225 1.00 92.31 87 GLY A N 1
ATOM 644 C CA . GLY A 1 87 ? 4.719 4.855 4.966 1.00 92.31 87 GLY A CA 1
ATOM 645 C C . GLY A 1 87 ? 4.485 3.349 4.856 1.00 92.31 87 GLY A C 1
ATOM 646 O O . GLY A 1 87 ? 5.223 2.663 4.156 1.00 92.31 87 GLY A O 1
ATOM 647 N N . PHE A 1 88 ? 3.463 2.836 5.540 1.00 94.94 88 PHE A N 1
ATOM 648 C CA . PHE A 1 88 ? 3.111 1.423 5.518 1.00 94.94 88 PHE A CA 1
ATOM 649 C C . PHE A 1 88 ? 2.184 1.085 4.350 1.00 94.94 88 PHE A C 1
ATOM 651 O O . PHE A 1 88 ? 1.323 1.881 3.967 1.00 94.94 88 PHE A O 1
ATOM 658 N N . TYR A 1 89 ? 2.336 -0.119 3.802 1.00 96.12 89 TYR A N 1
ATOM 659 C CA . TYR A 1 89 ? 1.552 -0.603 2.671 1.00 96.12 89 TYR A CA 1
ATOM 660 C C . TYR A 1 89 ? 1.045 -2.017 2.927 1.00 96.12 89 TYR A C 1
ATOM 662 O O . TYR A 1 89 ? 1.733 -2.831 3.539 1.00 96.12 89 TYR A O 1
ATOM 670 N N . LEU A 1 90 ? -0.141 -2.313 2.406 1.00 96.38 90 LEU A N 1
ATOM 671 C CA . LEU A 1 90 ? -0.481 -3.666 1.989 1.00 96.38 90 LEU A CA 1
ATOM 672 C C . LEU A 1 90 ? 0.250 -3.935 0.676 1.00 96.38 90 LEU A C 1
ATOM 674 O O . LEU A 1 90 ? 0.217 -3.073 -0.205 1.00 96.38 90 LEU A O 1
ATOM 678 N N . HIS A 1 91 ? 0.874 -5.092 0.514 1.00 96.12 91 HIS A N 1
ATOM 679 C CA . HIS A 1 91 ? 1.436 -5.513 -0.770 1.00 96.12 91 HIS A CA 1
ATOM 680 C C . HIS A 1 91 ? 1.434 -7.035 -0.894 1.00 96.12 91 HIS A C 1
ATOM 682 O O . HIS A 1 91 ? 1.364 -7.739 0.106 1.00 96.12 91 HIS A O 1
ATOM 688 N N . ASP A 1 92 ? 1.466 -7.556 -2.114 1.00 95.12 92 ASP A N 1
ATOM 689 C CA . ASP A 1 92 ? 1.328 -8.989 -2.392 1.00 95.12 92 ASP A CA 1
ATOM 690 C C . ASP A 1 92 ? 2.666 -9.654 -2.736 1.00 95.12 92 ASP A C 1
ATOM 692 O O . ASP A 1 92 ? 2.759 -10.436 -3.674 1.00 95.12 92 ASP A O 1
ATOM 696 N N . SER A 1 93 ? 3.741 -9.334 -2.010 1.00 91.44 93 SER A N 1
ATOM 697 C CA . SER A 1 93 ? 4.992 -10.093 -2.146 1.00 91.44 93 SER A CA 1
ATOM 698 C C . SER A 1 93 ? 4.969 -11.369 -1.315 1.00 91.44 93 SER A C 1
ATOM 700 O O . SER A 1 93 ? 4.282 -11.459 -0.305 1.00 91.44 93 SER A O 1
ATOM 702 N N . THR A 1 94 ? 5.814 -12.321 -1.705 1.00 84.69 94 THR A N 1
ATOM 703 C CA . THR A 1 94 ? 6.038 -13.588 -0.994 1.00 84.69 94 THR A CA 1
ATOM 704 C C . THR A 1 94 ? 7.432 -13.659 -0.362 1.00 84.69 94 THR A C 1
ATOM 706 O O . THR A 1 94 ? 7.952 -14.752 -0.143 1.00 84.69 94 THR A O 1
ATOM 709 N N . LYS A 1 95 ? 8.087 -12.512 -0.122 1.00 83.44 95 LYS A N 1
ATOM 710 C CA . LYS A 1 95 ? 9.465 -12.483 0.403 1.00 83.44 95 LYS A CA 1
ATOM 711 C C . LYS A 1 95 ? 9.534 -12.902 1.875 1.00 83.44 95 LYS A C 1
ATOM 713 O O . LYS A 1 95 ? 10.587 -13.352 2.314 1.00 83.44 95 LYS A O 1
ATOM 718 N N . GLY A 1 96 ? 8.427 -12.798 2.618 1.00 73.00 96 GLY A N 1
ATOM 719 C CA . GLY A 1 96 ? 8.301 -13.358 3.963 1.00 73.00 96 GLY A CA 1
ATOM 720 C C . GLY A 1 96 ? 8.960 -12.528 5.066 1.00 73.00 96 GLY A C 1
ATOM 721 O O . GLY A 1 96 ? 9.208 -13.049 6.151 1.00 73.00 96 GLY A O 1
ATOM 722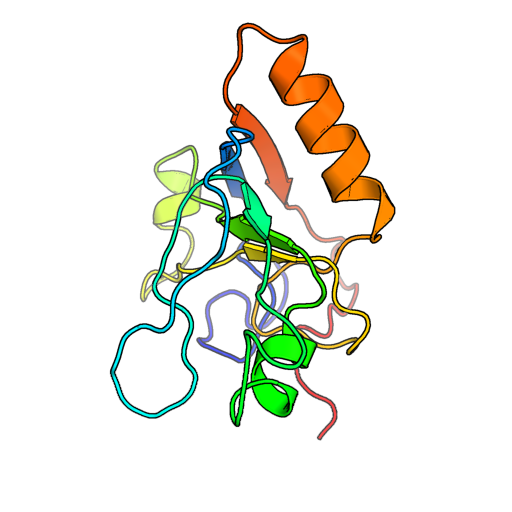 N N . PHE A 1 97 ? 9.261 -11.254 4.808 1.00 72.56 97 PHE A N 1
ATOM 723 C CA . PHE A 1 97 ? 9.732 -10.299 5.814 1.00 72.56 97 PHE A CA 1
ATOM 724 C C . PHE A 1 97 ? 9.294 -8.882 5.442 1.00 72.56 97 PHE A C 1
ATOM 726 O O . PHE A 1 97 ? 9.307 -8.502 4.274 1.00 72.56 97 PHE A O 1
ATOM 733 N N . SER A 1 98 ? 8.922 -8.066 6.426 1.00 71.50 98 SER A N 1
ATOM 734 C CA . SER A 1 98 ? 8.433 -6.708 6.174 1.00 71.50 98 SER A CA 1
ATOM 735 C C . SER A 1 98 ? 8.720 -5.781 7.349 1.00 71.50 98 SER A C 1
ATOM 737 O O . SER A 1 98 ? 8.376 -6.100 8.482 1.00 71.50 98 SER A O 1
ATOM 739 N N . HIS A 1 99 ? 9.231 -4.582 7.072 1.00 79.12 99 HIS A N 1
ATOM 740 C CA . HIS A 1 99 ? 9.526 -3.548 8.074 1.00 79.12 99 HIS A CA 1
ATOM 741 C C . HIS A 1 99 ? 8.272 -2.761 8.518 1.00 79.12 99 HIS A C 1
ATOM 743 O O . HIS A 1 99 ? 8.268 -1.530 8.591 1.00 79.12 99 HIS A O 1
ATOM 749 N N . GLY A 1 100 ? 7.173 -3.477 8.761 1.00 83.25 100 GLY A N 1
ATOM 750 C CA . GLY A 1 100 ? 5.865 -2.922 9.116 1.00 83.25 100 GLY A CA 1
ATOM 751 C C . GLY A 1 100 ? 4.889 -2.752 7.949 1.00 83.25 100 GLY A C 1
ATOM 752 O O . GLY A 1 100 ? 3.794 -2.246 8.136 1.00 83.25 100 GLY A O 1
ATOM 753 N N . CYS A 1 101 ? 5.229 -3.177 6.735 1.00 90.56 101 CYS A N 1
ATOM 754 C CA . CYS A 1 101 ? 4.184 -3.427 5.739 1.00 90.56 101 CYS A CA 1
ATOM 755 C C . CYS A 1 101 ? 3.418 -4.719 6.082 1.00 90.56 101 CYS A C 1
ATOM 757 O O . CYS A 1 101 ? 3.841 -5.472 6.954 1.00 90.56 101 CYS A O 1
ATOM 759 N N . ILE A 1 102 ? 2.284 -4.963 5.430 1.00 92.00 102 ILE A N 1
ATOM 760 C CA . ILE A 1 102 ? 1.526 -6.209 5.586 1.00 92.00 102 ILE A CA 1
ATOM 761 C C . ILE A 1 102 ? 1.508 -6.916 4.235 1.00 92.00 102 ILE A C 1
ATOM 763 O O . ILE A 1 102 ? 0.994 -6.379 3.249 1.00 92.00 102 ILE A O 1
ATOM 767 N N . GLU A 1 103 ? 2.058 -8.125 4.209 1.00 92.25 103 GLU A N 1
ATOM 768 C CA . GLU A 1 103 ? 1.975 -9.012 3.054 1.00 92.25 103 GLU A CA 1
ATOM 769 C C . GLU A 1 103 ? 0.591 -9.669 2.996 1.00 92.25 103 GLU A C 1
ATOM 771 O O . GLU A 1 103 ? 0.075 -10.163 4.001 1.00 92.25 103 GLU A O 1
ATOM 776 N N . VAL A 1 104 ? -0.029 -9.652 1.818 1.00 94.00 104 VAL A N 1
ATOM 777 C CA . VAL A 1 104 ? -1.340 -10.261 1.556 1.00 94.00 104 VAL A CA 1
ATOM 778 C C . VAL A 1 104 ? -1.250 -11.235 0.387 1.00 94.00 104 VAL A C 1
ATOM 780 O O . VAL A 1 104 ? -0.358 -11.145 -0.450 1.00 94.00 104 VAL A O 1
ATOM 783 N N . GLU A 1 105 ? -2.198 -12.163 0.293 1.00 93.56 105 GLU A N 1
ATOM 784 C CA . GLU A 1 105 ? -2.297 -13.052 -0.866 1.00 93.56 105 GLU A CA 1
ATOM 785 C C . GLU A 1 105 ? -2.532 -12.246 -2.158 1.00 93.56 105 GLU A C 1
ATOM 787 O O . GLU A 1 105 ? -3.322 -11.300 -2.166 1.00 93.56 105 GLU A O 1
ATOM 792 N N . HIS A 1 106 ? -1.943 -12.665 -3.283 1.00 92.31 106 HIS A N 1
ATOM 793 C CA . HIS A 1 106 ? -2.149 -12.041 -4.600 1.00 92.31 106 HIS A CA 1
ATOM 794 C C . HIS A 1 106 ? -3.624 -11.818 -4.966 1.00 92.31 106 HIS A C 1
ATOM 796 O O . HIS A 1 106 ? -3.977 -10.808 -5.575 1.00 92.31 106 HIS A O 1
ATOM 802 N N . ARG A 1 107 ? -4.521 -12.730 -4.562 1.00 95.12 107 ARG A N 1
ATOM 803 C CA . ARG A 1 107 ? -5.966 -12.631 -4.834 1.00 95.12 107 ARG A CA 1
ATOM 804 C C . ARG A 1 107 ? -6.648 -11.461 -4.122 1.00 95.12 107 ARG A C 1
ATOM 806 O O . ARG A 1 107 ? -7.732 -11.053 -4.544 1.00 95.12 107 ARG A O 1
ATOM 813 N N . PHE A 1 108 ? -6.020 -10.890 -3.096 1.00 95.38 108 PHE A N 1
ATOM 814 C CA . PHE A 1 108 ? -6.545 -9.750 -2.354 1.00 95.38 108 PHE A CA 1
ATOM 815 C C . PHE A 1 108 ? -6.827 -8.551 -3.267 1.00 95.38 108 PHE A C 1
ATOM 817 O 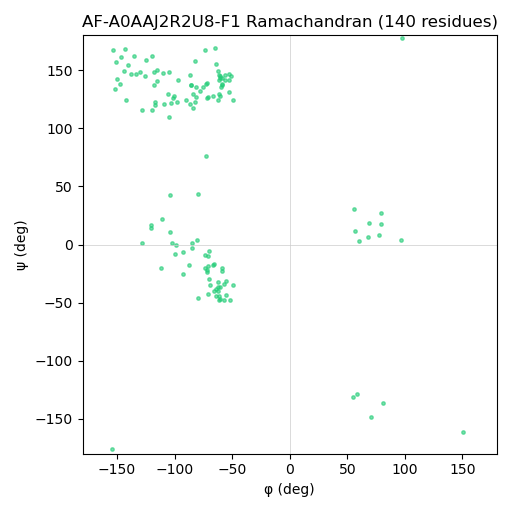O . PHE A 1 108 ? -7.916 -7.979 -3.224 1.00 95.38 108 PHE A O 1
ATOM 824 N N . PHE A 1 109 ? -5.882 -8.184 -4.137 1.00 95.56 109 PHE A N 1
ATOM 825 C CA . PHE A 1 109 ? -5.996 -6.976 -4.957 1.00 95.56 109 PHE A CA 1
ATOM 826 C C . PHE A 1 109 ? -7.050 -7.061 -6.070 1.00 95.56 109 PHE A C 1
ATOM 828 O O . PHE A 1 109 ? -7.805 -6.097 -6.219 1.00 95.56 109 PHE A O 1
ATOM 835 N N . PRO A 1 110 ? -7.188 -8.170 -6.823 1.00 93.56 110 PRO A N 1
ATOM 836 C CA . PRO A 1 110 ? -8.314 -8.359 -7.736 1.00 93.56 110 PRO A CA 1
ATOM 837 C C . PRO A 1 110 ? -9.675 -8.225 -7.041 1.00 93.56 110 PRO A C 1
ATOM 839 O O . PRO A 1 110 ? -10.557 -7.525 -7.545 1.00 93.56 110 PRO A O 1
ATOM 842 N N . ILE A 1 111 ? -9.834 -8.822 -5.854 1.00 92.38 111 ILE A N 1
ATOM 843 C CA . ILE A 1 111 ? -11.066 -8.711 -5.058 1.00 92.38 111 ILE A CA 1
ATOM 844 C C . ILE A 1 111 ? -11.290 -7.258 -4.630 1.00 92.38 111 ILE A C 1
ATOM 846 O O . ILE A 1 111 ? -12.396 -6.733 -4.774 1.00 92.38 111 ILE A O 1
ATOM 850 N N . LEU A 1 112 ? -10.239 -6.582 -4.161 1.00 90.94 112 LEU A N 1
ATOM 851 C CA . LEU A 1 112 ? -10.310 -5.194 -3.719 1.00 90.94 112 LEU A CA 1
ATOM 852 C C . LEU A 1 112 ? -10.739 -4.257 -4.854 1.00 90.94 112 LEU A C 1
ATOM 854 O O . LEU A 1 112 ? -11.667 -3.468 -4.682 1.00 90.94 112 LEU A O 1
ATOM 858 N N . ARG A 1 113 ? -10.119 -4.387 -6.033 1.00 90.38 113 ARG A N 1
ATOM 859 C CA . ARG A 1 113 ? -10.472 -3.621 -7.239 1.00 90.38 113 ARG A CA 1
ATOM 860 C C . ARG A 1 113 ? -11.903 -3.921 -7.688 1.00 90.38 113 ARG A C 1
ATOM 862 O O . ARG A 1 113 ? -12.631 -3.001 -8.052 1.00 90.38 113 ARG A O 1
ATOM 869 N N . SER A 1 114 ? -12.337 -5.183 -7.626 1.00 90.25 114 SER A N 1
ATOM 870 C CA . SER A 1 114 ? -13.723 -5.556 -7.935 1.00 90.25 114 SER A CA 1
ATOM 871 C C . SER A 1 114 ? -14.716 -4.880 -6.991 1.00 90.25 114 SER A C 1
ATOM 873 O O . SER A 1 114 ? -15.724 -4.351 -7.453 1.00 90.25 114 SER A O 1
ATOM 875 N N . LYS A 1 115 ? -14.436 -4.860 -5.682 1.00 84.50 115 LYS A N 1
ATOM 876 C CA . LYS A 1 115 ? -15.297 -4.198 -4.692 1.00 84.50 115 LYS A CA 1
ATOM 877 C C . LYS A 1 115 ? -15.282 -2.679 -4.821 1.00 84.50 115 LYS A C 1
ATOM 879 O O . LYS A 1 115 ? -16.323 -2.060 -4.634 1.00 84.50 115 LYS A O 1
ATOM 884 N N . ALA A 1 116 ? -14.147 -2.086 -5.188 1.00 86.50 116 ALA A N 1
ATOM 885 C CA . ALA A 1 116 ? -1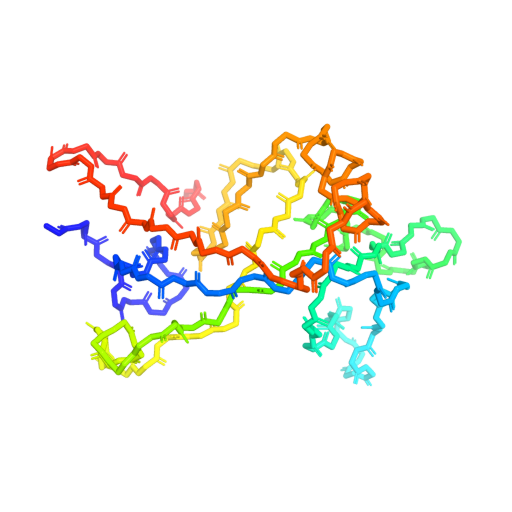4.035 -0.652 -5.440 1.00 86.50 116 ALA A CA 1
ATOM 886 C C . ALA A 1 116 ? -14.957 -0.184 -6.578 1.00 86.50 116 ALA A C 1
ATOM 888 O O . ALA A 1 116 ? -15.539 0.890 -6.483 1.00 86.50 116 ALA A O 1
ATOM 889 N N . LYS A 1 117 ? -15.131 -0.999 -7.628 1.00 86.44 117 LYS A N 1
ATOM 890 C CA . LYS A 1 117 ? -16.034 -0.691 -8.751 1.00 86.44 117 LYS A CA 1
ATOM 891 C C . LYS A 1 117 ? -17.517 -0.748 -8.373 1.00 86.44 117 LYS A C 1
ATOM 893 O O . LYS A 1 117 ? -18.318 -0.050 -8.978 1.00 86.44 117 LYS A O 1
ATOM 898 N N . SER A 1 118 ? -17.886 -1.586 -7.403 1.00 84.06 118 SER A N 1
ATOM 899 C CA . SER A 1 118 ? -19.281 -1.812 -7.001 1.00 84.06 118 SER A CA 1
ATOM 900 C C . SER A 1 118 ? -19.712 -1.019 -5.761 1.00 84.06 118 SER A C 1
ATOM 902 O O . SER A 1 118 ? -20.829 -1.195 -5.286 1.00 84.06 118 SER A O 1
ATOM 904 N N . SER A 1 119 ? -18.819 -0.223 -5.170 1.00 81.31 119 SER A N 1
ATOM 905 C CA . SER A 1 119 ? -19.025 0.454 -3.886 1.00 81.31 119 SER A CA 1
ATOM 906 C C . SER A 1 119 ? -18.985 1.967 -4.065 1.00 81.31 119 SER A C 1
ATOM 908 O O . SER A 1 119 ? -18.085 2.493 -4.712 1.00 81.31 119 SER A O 1
ATOM 910 N N . SER A 1 120 ? -19.899 2.687 -3.411 1.00 80.00 120 SER A N 1
ATOM 911 C CA . SER A 1 120 ? -19.807 4.149 -3.276 1.00 80.00 120 SER A CA 1
ATOM 912 C C . SER A 1 120 ? -18.682 4.579 -2.327 1.00 80.00 120 SER A C 1
ATOM 914 O O . SER A 1 120 ? -18.230 5.724 -2.357 1.00 80.00 120 SER A O 1
ATOM 916 N N . ARG A 1 121 ? -18.202 3.663 -1.476 1.00 82.56 121 ARG A N 1
ATOM 917 C CA . ARG A 1 121 ? -17.110 3.912 -0.534 1.00 82.56 121 ARG A CA 1
ATOM 918 C C . ARG A 1 121 ? -15.762 3.670 -1.203 1.00 82.56 121 ARG A C 1
ATOM 920 O O . ARG A 1 121 ? -15.461 2.548 -1.606 1.00 82.56 121 ARG A O 1
ATOM 927 N N . SER A 1 122 ? -14.934 4.712 -1.231 1.00 87.69 122 SER A N 1
ATOM 928 C CA . SER A 1 122 ? -13.595 4.712 -1.831 1.00 87.69 122 SER A CA 1
ATOM 929 C C . SER A 1 122 ? -12.488 4.185 -0.914 1.00 87.69 122 SER A C 1
ATOM 931 O O . SER A 1 122 ? -11.331 4.149 -1.322 1.00 87.69 122 SER A O 1
ATOM 933 N N . TYR A 1 123 ? -12.810 3.746 0.306 1.00 93.25 123 TYR A N 1
ATOM 934 C CA . TYR A 1 123 ? -11.850 3.195 1.263 1.00 93.25 123 TYR A CA 1
ATOM 935 C C . TYR A 1 123 ? -12.468 2.089 2.125 1.00 93.25 123 TYR A C 1
ATOM 937 O O . TYR A 1 123 ? -13.687 2.031 2.290 1.00 93.25 123 TYR A O 1
ATOM 945 N N . PHE A 1 124 ? -11.624 1.267 2.746 1.00 93.44 124 PHE A N 1
ATOM 946 C CA . PHE A 1 124 ? -12.007 0.430 3.884 1.00 93.44 124 PHE A CA 1
ATOM 947 C C . PHE A 1 124 ? -11.179 0.779 5.122 1.00 93.44 124 PHE A C 1
ATOM 949 O O . PHE A 1 124 ? -10.146 1.450 5.034 1.00 93.44 124 PHE A O 1
ATOM 956 N N . ILE A 1 125 ? -11.681 0.352 6.279 1.00 96.12 125 ILE A N 1
ATOM 957 C CA . ILE A 1 125 ? -10.995 0.478 7.560 1.00 96.12 125 ILE A CA 1
ATOM 958 C C . ILE A 1 125 ? -10.358 -0.867 7.900 1.00 96.12 125 ILE A C 1
ATOM 960 O O . ILE A 1 125 ? -11.034 -1.894 7.886 1.00 96.12 125 ILE A O 1
ATOM 964 N N . LEU A 1 126 ? -9.066 -0.847 8.201 1.00 96.19 126 LEU A N 1
ATOM 965 C CA . LEU A 1 126 ? -8.289 -1.987 8.662 1.00 96.19 126 LEU A CA 1
ATOM 966 C C . LEU A 1 126 ? -7.943 -1.778 10.134 1.00 96.19 126 LEU A C 1
ATOM 968 O O . LEU A 1 126 ? -7.278 -0.805 10.477 1.00 96.19 126 LEU A O 1
ATOM 972 N N . LYS A 1 127 ? -8.370 -2.694 11.002 1.00 96.94 127 LYS A N 1
ATOM 973 C CA . LYS A 1 127 ? -7.954 -2.705 12.406 1.00 96.94 127 LYS A CA 1
ATOM 974 C C . LYS A 1 127 ? -6.809 -3.699 12.578 1.00 96.94 127 LYS A C 1
ATOM 976 O O . LYS A 1 127 ? -6.985 -4.877 12.273 1.00 96.94 127 LYS A O 1
ATOM 981 N N . VAL A 1 128 ? -5.674 -3.235 13.086 1.00 93.69 128 VAL A N 1
ATOM 982 C CA . VAL A 1 128 ? -4.511 -4.067 13.400 1.00 93.69 128 VAL A CA 1
ATOM 983 C C . VAL A 1 128 ? -4.449 -4.284 14.906 1.00 93.69 128 VAL A C 1
ATOM 985 O O . VAL A 1 128 ? -4.372 -3.320 15.665 1.00 93.69 128 VAL A O 1
ATOM 988 N N . ASN A 1 129 ? -4.473 -5.551 15.320 1.00 91.19 129 ASN A N 1
ATOM 989 C CA . ASN A 1 129 ? -4.208 -5.977 16.693 1.00 91.19 129 ASN A CA 1
ATOM 990 C C . ASN A 1 129 ? -3.331 -7.226 16.646 1.00 91.19 129 ASN A C 1
ATOM 992 O O . ASN A 1 129 ? -3.505 -8.067 15.758 1.00 91.19 129 ASN A O 1
ATOM 996 N N . TYR A 1 130 ? -2.451 -7.381 17.624 1.00 86.62 130 TYR A N 1
ATOM 997 C CA . TYR A 1 130 ? -1.599 -8.550 17.756 1.00 86.62 130 TYR A CA 1
ATOM 998 C C . TYR A 1 130 ? -2.014 -9.399 18.946 1.00 86.62 130 TYR A C 1
ATOM 1000 O O . TYR A 1 130 ? -2.482 -8.914 19.975 1.00 86.62 130 TYR A O 1
ATOM 1008 N N . VAL A 1 131 ? -1.819 -10.707 18.799 1.00 85.06 131 VAL A N 1
ATOM 1009 C CA . VAL A 1 131 ? -2.028 -11.649 19.895 1.00 85.06 131 VAL A CA 1
ATOM 1010 C C . VAL A 1 131 ? -0.892 -11.463 20.908 1.00 85.06 131 VAL A C 1
ATOM 1012 O O . VAL A 1 131 ? 0.274 -11.536 20.508 1.00 85.06 131 VAL A O 1
ATOM 1015 N N . PRO A 1 132 ? -1.189 -11.232 22.200 1.00 78.75 132 PRO A N 1
ATOM 1016 C CA . PRO A 1 132 ? -0.163 -11.121 23.232 1.00 78.75 132 PRO A CA 1
ATOM 1017 C C . PRO A 1 132 ? 0.785 -12.326 23.229 1.00 78.75 132 PRO A C 1
ATOM 1019 O O . PRO A 1 132 ? 0.350 -13.453 23.009 1.00 78.75 132 PRO A O 1
ATOM 1022 N N . ALA A 1 133 ? 2.077 -12.080 23.465 1.00 72.50 133 ALA A N 1
ATOM 1023 C CA . ALA A 1 133 ? 3.145 -13.090 23.492 1.00 72.50 133 ALA A CA 1
ATOM 1024 C C . ALA A 1 133 ? 3.359 -13.893 22.189 1.00 72.50 133 ALA A C 1
ATOM 1026 O O . ALA A 1 133 ? 4.237 -14.753 22.136 1.00 72.50 133 ALA A O 1
ATOM 1027 N N . ARG A 1 134 ? 2.620 -13.603 21.109 1.00 78.00 134 ARG A N 1
ATOM 1028 C CA . ARG A 1 134 ? 2.916 -14.156 19.788 1.00 78.00 134 ARG A CA 1
ATOM 1029 C C . ARG A 1 134 ? 3.985 -13.304 19.124 1.00 78.00 134 ARG A C 1
ATOM 1031 O O . ARG A 1 134 ? 3.754 -12.133 18.829 1.00 78.00 134 ARG A O 1
ATOM 1038 N N . VAL A 1 135 ? 5.136 -13.910 18.851 1.00 71.06 135 VAL A N 1
ATOM 1039 C CA . VAL A 1 135 ? 6.203 -13.239 18.109 1.00 71.06 135 VAL A CA 1
ATOM 1040 C C . VAL A 1 135 ? 5.694 -12.908 16.711 1.00 71.06 135 VAL A C 1
ATOM 1042 O O . VAL A 1 135 ? 5.240 -13.780 15.966 1.00 71.06 135 VAL A O 1
ATOM 1045 N N . THR A 1 136 ? 5.769 -11.633 16.354 1.00 65.44 136 THR A N 1
ATOM 1046 C CA . THR A 1 136 ? 5.622 -11.183 14.976 1.00 65.44 136 THR A CA 1
ATOM 1047 C C . THR A 1 136 ? 7.005 -10.834 14.466 1.00 65.44 136 THR A C 1
ATOM 1049 O O . THR A 1 136 ? 7.585 -9.836 14.896 1.00 65.44 136 THR A O 1
ATOM 1052 N N . ASN A 1 137 ? 7.536 -11.641 13.552 1.00 58.91 137 ASN A N 1
ATOM 1053 C CA . ASN A 1 137 ? 8.779 -11.316 12.863 1.00 58.91 137 ASN A CA 1
ATOM 1054 C C . ASN A 1 137 ? 8.503 -10.185 11.861 1.00 58.91 137 ASN A C 1
ATOM 1056 O O . ASN A 1 137 ? 8.378 -10.402 10.663 1.00 58.91 137 ASN A O 1
ATOM 1060 N N . GLY A 1 138 ? 8.373 -8.960 12.372 1.00 53.12 138 GLY A N 1
ATOM 1061 C CA . GLY A 1 138 ? 8.644 -7.761 11.578 1.00 53.12 138 GLY A CA 1
ATOM 1062 C C . GLY A 1 138 ? 10.147 -7.590 11.311 1.00 53.12 138 GLY A C 1
ATOM 1063 O O . GLY A 1 138 ? 10.533 -6.740 10.515 1.00 53.12 138 GLY A O 1
ATOM 1064 N N . GLY A 1 139 ? 10.985 -8.389 11.983 1.00 41.19 139 GLY A N 1
ATOM 1065 C CA . GLY A 1 139 ? 12.427 -8.457 11.797 1.00 41.19 139 GLY A CA 1
ATOM 1066 C C . GLY A 1 139 ? 12.823 -9.420 10.680 1.00 41.19 139 GLY A C 1
ATOM 1067 O O . GLY A 1 139 ? 12.286 -10.522 10.556 1.00 41.19 139 GLY A O 1
ATOM 1068 N N . THR A 1 140 ? 13.777 -8.970 9.873 1.00 37.44 140 THR A N 1
ATOM 1069 C CA . THR A 1 140 ? 14.534 -9.741 8.886 1.00 37.44 140 THR A CA 1
ATOM 1070 C C . THR A 1 140 ? 15.133 -11.005 9.505 1.00 37.44 140 THR A C 1
ATOM 1072 O O . THR A 1 140 ? 15.584 -10.977 10.650 1.00 37.44 140 THR A O 1
ATOM 10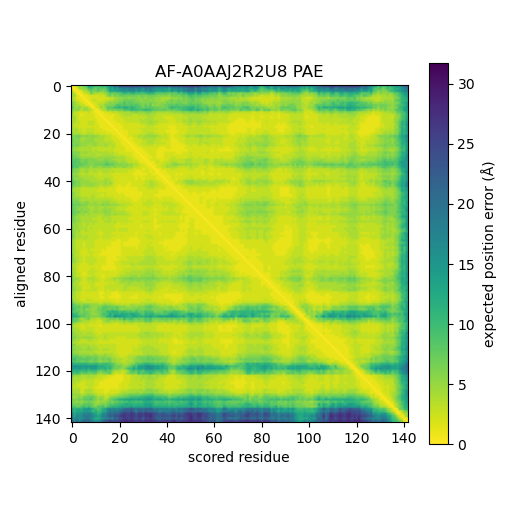75 N N . ARG A 1 141 ? 15.202 -12.104 8.735 1.00 35.59 141 ARG A N 1
ATOM 1076 C CA . ARG A 1 141 ? 16.216 -13.140 9.000 1.00 35.59 141 ARG A CA 1
ATOM 1077 C C . ARG A 1 141 ? 17.567 -12.426 9.137 1.00 35.59 141 ARG A C 1
ATOM 1079 O O . ARG A 1 141 ? 17.906 -11.643 8.250 1.00 35.59 141 ARG A O 1
ATOM 1086 N N . ALA A 1 142 ? 18.245 -12.647 10.261 1.00 35.81 142 ALA A N 1
ATOM 1087 C CA . ALA A 1 142 ? 19.650 -12.292 10.427 1.00 35.81 142 ALA A CA 1
ATOM 1088 C C . ALA A 1 142 ? 20.518 -13.120 9.472 1.00 35.81 142 ALA A C 1
ATOM 1090 O O . ALA A 1 142 ? 20.116 -14.275 9.180 1.00 35.81 142 ALA A O 1
#

Radius of gyration: 15.32 Å; Cα contacts (8 Å, |Δi|>4): 290; chains: 1; bounding box: 40×25×43 Å

Sequence (142 aa):
MPENQCIKDSGPIPEGVYKVLVTDRGAAKDDGAGRCNLSPGWGVQTIPRGASAGSCEAYWANWGQNRARMEPADTQTRIACNPVRSGFYLHDSTKGFSHGCIEVEHRFFPILRSKAKSSSRSYFILKVNYVPARVTNGGTRA